Protein AF-A0A7S3KM10-F1 (afdb_monomer_lite)

InterPro domains:
  IPR036259 MFS transporter superfamily [SSF103473] (6-111)

Structure (mmCIF, N/CA/C/O backbone):
data_AF-A0A7S3KM10-F1
#
_entry.id   AF-A0A7S3KM10-F1
#
loop_
_atom_site.group_PDB
_atom_site.id
_atom_site.type_symbol
_atom_site.label_atom_id
_atom_site.label_alt_id
_atom_site.label_comp_id
_atom_site.label_asym_id
_atom_site.label_entity_id
_atom_site.label_seq_id
_atom_site.pdbx_PDB_ins_code
_atom_site.Cartn_x
_atom_site.Cartn_y
_atom_site.Cartn_z
_atom_site.occupancy
_atom_site.B_iso_or_equiv
_atom_site.auth_seq_id
_atom_site.auth_comp_id
_atom_site.auth_asym_id
_atom_site.auth_atom_id
_atom_site.pdbx_PDB_model_num
ATOM 1 N N . PHE A 1 1 ? 7.701 -11.411 -22.341 1.00 50.84 1 PHE A N 1
ATOM 2 C CA . PHE A 1 1 ? 7.616 -10.017 -21.874 1.00 50.84 1 PHE A CA 1
ATOM 3 C C . PHE A 1 1 ? 6.167 -9.575 -21.674 1.00 50.84 1 PHE A C 1
ATOM 5 O O . PHE A 1 1 ? 5.709 -9.621 -20.544 1.00 50.84 1 PHE A O 1
ATOM 12 N N . VAL A 1 2 ? 5.379 -9.312 -22.728 1.00 49.78 2 VAL A N 1
ATOM 13 C CA . VAL A 1 2 ? 3.983 -8.810 -22.611 1.00 49.78 2 VAL A CA 1
ATOM 14 C C . VAL A 1 2 ? 3.063 -9.692 -21.741 1.00 49.78 2 VAL A C 1
ATOM 16 O O . VAL A 1 2 ? 2.360 -9.180 -20.877 1.00 49.78 2 VAL A O 1
ATOM 19 N N . ARG A 1 3 ? 3.117 -11.028 -21.877 1.00 50.91 3 ARG A N 1
ATOM 20 C CA . ARG A 1 3 ? 2.300 -11.956 -21.060 1.00 50.91 3 ARG A CA 1
ATOM 21 C C . ARG A 1 3 ? 2.640 -11.948 -19.562 1.00 50.91 3 ARG A C 1
ATOM 23 O O . ARG A 1 3 ? 1.745 -12.156 -18.752 1.00 50.91 3 ARG A O 1
ATOM 30 N N . LYS A 1 4 ? 3.910 -11.714 -19.198 1.00 59.78 4 LYS A N 1
ATOM 31 C CA . LYS A 1 4 ? 4.327 -11.623 -17.790 1.00 59.78 4 LYS A CA 1
ATOM 32 C C . LYS A 1 4 ? 3.807 -10.326 -17.176 1.00 59.78 4 LYS A C 1
ATOM 34 O O . LYS A 1 4 ? 3.120 -10.406 -16.174 1.00 59.78 4 LYS A O 1
ATOM 39 N N . HIS A 1 5 ? 3.985 -9.183 -17.842 1.00 61.00 5 HIS A N 1
ATOM 40 C CA . HIS A 1 5 ? 3.458 -7.897 -17.363 1.00 61.00 5 HIS A CA 1
ATOM 41 C C . HIS A 1 5 ? 1.938 -7.886 -17.182 1.00 61.00 5 HIS A C 1
ATOM 43 O O . HIS A 1 5 ? 1.446 -7.381 -16.175 1.00 61.00 5 HIS A O 1
ATOM 49 N N . VAL A 1 6 ? 1.192 -8.483 -18.118 1.00 61.44 6 VAL A N 1
ATOM 50 C CA . VAL A 1 6 ? -0.268 -8.615 -17.995 1.00 61.44 6 VAL A CA 1
ATOM 51 C C . VAL A 1 6 ? -0.629 -9.477 -16.783 1.00 61.44 6 VAL A C 1
ATOM 53 O O . VAL A 1 6 ? -1.492 -9.093 -16.000 1.00 61.44 6 VAL A O 1
ATOM 56 N N . SER A 1 7 ? 0.082 -10.588 -16.562 1.00 73.75 7 SER A N 1
ATOM 57 C CA . SER A 1 7 ? -0.123 -11.430 -15.380 1.00 73.75 7 SER A CA 1
ATOM 58 C C . SER A 1 7 ? 0.209 -10.698 -14.077 1.00 73.75 7 SER A C 1
ATOM 60 O O . SER A 1 7 ? -0.540 -10.820 -13.115 1.00 73.75 7 SER A O 1
ATOM 62 N N . THR A 1 8 ? 1.292 -9.917 -14.032 1.00 75.06 8 THR A N 1
ATOM 63 C CA . THR A 1 8 ? 1.713 -9.194 -12.823 1.00 75.06 8 THR A CA 1
ATOM 64 C C . THR A 1 8 ? 0.751 -8.057 -12.477 1.00 75.06 8 THR A C 1
ATOM 66 O O . THR A 1 8 ? 0.407 -7.894 -11.308 1.00 75.06 8 THR A O 1
ATOM 69 N N . ARG A 1 9 ? 0.253 -7.313 -13.479 1.00 76.12 9 ARG A N 1
ATOM 70 C CA . ARG A 1 9 ? -0.747 -6.248 -13.278 1.00 76.12 9 ARG A CA 1
ATOM 71 C C . ARG A 1 9 ? -2.068 -6.820 -12.761 1.00 76.12 9 ARG A C 1
ATOM 73 O O . ARG A 1 9 ? -2.614 -6.294 -11.798 1.00 76.12 9 ARG A O 1
ATOM 80 N N . ILE A 1 10 ? -2.541 -7.931 -13.334 1.00 81.50 10 ILE A N 1
ATOM 81 C CA . ILE A 1 10 ? -3.762 -8.615 -12.875 1.00 81.50 10 ILE A CA 1
ATOM 82 C C . ILE A 1 10 ? -3.590 -9.133 -11.441 1.00 81.50 10 ILE A C 1
ATOM 84 O O . ILE A 1 10 ? -4.476 -8.930 -10.613 1.00 81.50 10 ILE A O 1
ATOM 88 N N . SER A 1 11 ? -2.441 -9.734 -11.115 1.00 83.62 11 SER A N 1
ATOM 89 C CA . SER A 1 11 ? -2.153 -10.184 -9.748 1.00 83.62 11 SER A CA 1
ATOM 90 C C . SER A 1 11 ? -2.096 -9.023 -8.751 1.00 83.62 11 SER A C 1
ATOM 92 O O . SER A 1 11 ? -2.640 -9.146 -7.658 1.00 83.62 11 SER A O 1
ATOM 94 N N . MET A 1 12 ? -1.507 -7.877 -9.119 1.00 82.81 12 MET A N 1
ATOM 95 C CA . MET A 1 12 ? -1.516 -6.680 -8.266 1.00 82.81 12 MET A CA 1
ATOM 96 C C . MET A 1 12 ? -2.930 -6.144 -8.041 1.00 82.81 12 MET A C 1
ATOM 98 O O . MET A 1 12 ? -3.284 -5.844 -6.902 1.00 82.81 12 MET A O 1
ATOM 102 N N . ILE A 1 13 ? -3.753 -6.068 -9.091 1.00 85.88 13 ILE A N 1
ATOM 103 C CA . ILE A 1 13 ? -5.164 -5.676 -8.966 1.00 85.88 13 ILE A CA 1
ATOM 104 C C . ILE A 1 13 ? -5.891 -6.644 -8.021 1.00 85.88 13 ILE A C 1
ATOM 106 O O . ILE A 1 13 ? -6.615 -6.203 -7.131 1.00 85.88 13 ILE A O 1
ATOM 110 N N . GLY A 1 14 ? -5.648 -7.952 -8.134 1.00 85.31 14 GLY A N 1
ATOM 111 C CA . GLY A 1 14 ? -6.177 -8.961 -7.210 1.00 85.31 14 GLY A CA 1
ATOM 112 C C . GLY A 1 14 ? -5.770 -8.717 -5.750 1.00 85.31 14 GLY A C 1
ATOM 113 O O . GLY A 1 14 ? -6.615 -8.682 -4.861 1.00 85.31 14 GLY A O 1
ATOM 114 N N . CYS A 1 15 ? -4.487 -8.473 -5.488 1.00 85.62 15 CYS A N 1
ATOM 115 C CA . CYS A 1 15 ? -3.996 -8.194 -4.136 1.00 85.62 15 CYS A CA 1
ATOM 116 C C . CYS A 1 15 ? -4.620 -6.925 -3.534 1.00 85.62 15 CYS A C 1
ATOM 118 O O . CYS A 1 15 ? -5.084 -6.942 -2.393 1.00 85.62 15 CYS A O 1
ATOM 120 N N . PHE A 1 16 ? -4.672 -5.831 -4.298 1.00 85.50 16 PHE A N 1
ATOM 121 C CA . PHE A 1 16 ? -5.230 -4.569 -3.816 1.00 85.50 16 PHE A CA 1
ATOM 122 C C . PHE A 1 16 ? -6.762 -4.595 -3.694 1.00 85.50 16 PHE A C 1
ATOM 124 O O . PHE A 1 16 ? -7.300 -3.944 -2.800 1.00 85.50 16 PHE A O 1
ATOM 131 N N . THR A 1 17 ? -7.474 -5.368 -4.524 1.00 87.19 17 THR A N 1
ATOM 132 C CA . THR A 1 17 ? -8.937 -5.533 -4.404 1.00 87.19 17 THR A CA 1
ATOM 133 C C . THR A 1 17 ? -9.302 -6.288 -3.137 1.00 87.19 17 THR A C 1
ATOM 135 O O . THR A 1 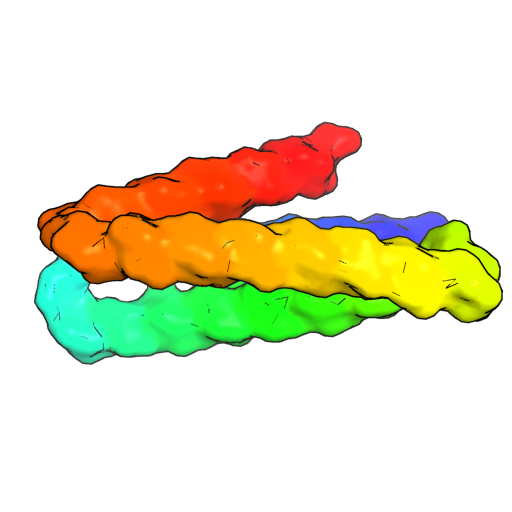17 ? -10.202 -5.856 -2.422 1.00 87.19 17 THR A O 1
ATOM 138 N N . VAL A 1 18 ? -8.558 -7.346 -2.798 1.00 87.56 18 VAL A N 1
ATOM 139 C CA . VAL A 1 18 ? -8.698 -8.041 -1.510 1.00 87.56 18 VAL A CA 1
ATOM 140 C C . VAL A 1 18 ? -8.481 -7.057 -0.355 1.00 87.56 18 VAL A C 1
ATOM 142 O O . VAL A 1 18 ? -9.350 -6.934 0.506 1.00 87.56 18 VAL A O 1
ATOM 145 N N . CYS A 1 19 ? -7.396 -6.275 -0.368 1.00 86.56 19 CYS A N 1
ATOM 146 C CA . CYS A 1 19 ? -7.152 -5.260 0.667 1.00 86.56 19 CYS A CA 1
ATOM 147 C C . CYS A 1 19 ? -8.294 -4.245 0.799 1.00 86.56 19 CYS A C 1
ATOM 149 O O . CYS A 1 19 ? -8.677 -3.901 1.914 1.00 86.56 19 CYS A O 1
ATOM 151 N N . PHE A 1 20 ? -8.847 -3.775 -0.319 1.00 87.56 20 PHE A N 1
ATOM 152 C CA . PHE A 1 20 ? -9.924 -2.790 -0.321 1.00 87.56 20 PHE A CA 1
ATOM 153 C C . PHE A 1 20 ? -11.243 -3.363 0.212 1.00 87.56 20 PHE A C 1
ATOM 155 O O . PHE A 1 20 ? -11.887 -2.738 1.050 1.00 87.56 20 PHE A O 1
ATOM 162 N N . VAL A 1 21 ? -11.626 -4.574 -0.206 1.00 88.62 21 VAL A N 1
ATOM 163 C CA . VAL A 1 21 ? -12.868 -5.227 0.245 1.00 88.62 21 VAL A CA 1
ATOM 164 C C . VAL A 1 21 ? -12.822 -5.524 1.745 1.00 88.62 21 VAL A C 1
ATOM 166 O O . VAL A 1 21 ? -13.771 -5.210 2.464 1.00 88.62 21 VAL A O 1
ATOM 169 N N . PHE A 1 22 ? -11.714 -6.075 2.247 1.00 87.31 22 PHE A N 1
ATOM 170 C CA . PHE A 1 22 ? -11.562 -6.336 3.683 1.00 87.31 22 PHE A CA 1
ATOM 171 C C . PHE A 1 22 ? -11.347 -5.051 4.498 1.00 87.31 22 PHE A C 1
ATOM 173 O O . PHE A 1 22 ? -11.776 -4.989 5.650 1.00 87.31 22 PHE A O 1
ATOM 180 N N . GLY A 1 23 ? -10.758 -4.011 3.897 1.00 83.81 23 GLY A N 1
ATOM 181 C CA . GLY A 1 23 ? -10.673 -2.668 4.475 1.00 83.81 23 GLY A CA 1
ATOM 182 C C . GLY A 1 23 ? -12.049 -2.028 4.662 1.00 83.81 23 GLY A C 1
ATOM 183 O O . GLY A 1 23 ? -12.335 -1.506 5.735 1.00 83.81 23 GLY A O 1
ATOM 184 N N . LEU A 1 24 ? -12.933 -2.136 3.664 1.00 85.56 24 LEU A N 1
ATOM 185 C CA . LEU A 1 24 ? -14.326 -1.698 3.785 1.00 85.56 24 LEU A CA 1
ATOM 186 C C . LEU A 1 24 ? -15.077 -2.522 4.833 1.00 85.56 24 LEU A C 1
ATOM 188 O O . LEU A 1 24 ? -15.825 -1.960 5.627 1.00 85.56 24 LEU A O 1
ATOM 192 N N . GLY A 1 25 ? -14.840 -3.836 4.883 1.00 82.25 25 GLY A N 1
ATOM 193 C CA . GLY A 1 25 ? -15.398 -4.712 5.915 1.00 82.25 25 GLY A CA 1
ATOM 194 C C . GLY A 1 25 ? -15.035 -4.268 7.336 1.00 82.25 25 GLY A C 1
ATOM 195 O O . GLY A 1 25 ? -15.899 -4.265 8.208 1.00 82.25 25 GLY A O 1
ATOM 196 N N . LEU A 1 26 ? -13.800 -3.805 7.563 1.00 83.50 26 LEU A N 1
ATOM 197 C CA . LEU A 1 26 ? -13.362 -3.270 8.860 1.00 83.50 26 LEU A CA 1
ATOM 198 C C . LEU A 1 26 ? -14.160 -2.048 9.325 1.00 83.50 26 LEU A C 1
ATOM 200 O O . LEU A 1 26 ? -14.296 -1.854 10.527 1.00 83.50 26 LEU A O 1
ATOM 204 N N . VAL A 1 27 ? -14.709 -1.247 8.407 1.00 81.94 27 VAL A N 1
ATOM 205 C CA . VAL A 1 27 ? -15.497 -0.053 8.762 1.00 81.94 27 VAL A CA 1
ATOM 206 C C . VAL A 1 27 ? -16.835 -0.427 9.409 1.00 81.94 27 VAL A C 1
ATOM 208 O O . VAL A 1 27 ? -17.338 0.322 10.241 1.00 81.94 27 VAL A O 1
ATOM 211 N N . PHE A 1 28 ? -17.408 -1.578 9.046 1.00 80.06 28 PHE A N 1
ATOM 212 C CA . PHE A 1 28 ? -18.741 -2.001 9.493 1.00 80.06 28 PHE A CA 1
ATOM 213 C C . PHE A 1 28 ? -18.720 -3.085 10.578 1.00 80.06 28 PHE A C 1
ATOM 215 O O . PHE A 1 28 ? -19.764 -3.411 11.142 1.00 80.06 28 PHE A O 1
ATOM 222 N N . VAL A 1 29 ? -17.559 -3.677 10.858 1.00 81.56 29 VAL A N 1
ATOM 223 C CA . VAL A 1 29 ? -17.426 -4.822 11.762 1.00 81.56 29 VAL A CA 1
ATOM 224 C C . VAL A 1 29 ? -16.882 -4.379 13.117 1.00 81.56 29 VAL A C 1
ATOM 226 O O . VAL A 1 29 ? -15.726 -3.992 13.241 1.00 81.56 29 VAL A O 1
ATOM 229 N N . GLU A 1 30 ? -17.694 -4.544 14.160 1.00 73.25 30 GLU A N 1
ATOM 230 C CA . GLU A 1 30 ? -17.294 -4.282 15.554 1.00 73.25 30 GLU A CA 1
ATOM 231 C C . GLU A 1 30 ? -16.872 -5.555 16.312 1.00 73.25 30 GLU A C 1
ATOM 233 O O . GLU A 1 30 ? -16.288 -5.492 17.394 1.00 73.25 30 GLU A O 1
ATOM 238 N N . GLN A 1 31 ? -17.143 -6.741 15.757 1.00 80.12 31 GLN A N 1
ATOM 239 C CA . GLN A 1 31 ? -16.799 -8.010 16.399 1.00 80.12 31 GLN A CA 1
ATOM 240 C C . GLN A 1 31 ? -15.297 -8.315 16.278 1.00 80.12 31 GLN A C 1
ATOM 242 O O . GLN A 1 31 ? -14.780 -8.538 15.184 1.00 80.12 31 GLN A O 1
ATOM 247 N N . GLY A 1 32 ? -14.601 -8.411 17.416 1.00 76.06 32 GLY A N 1
ATOM 248 C CA . GLY A 1 32 ? -13.134 -8.532 17.469 1.00 76.06 32 GLY A CA 1
ATOM 249 C C . GLY A 1 32 ? -12.522 -9.726 16.714 1.00 76.06 32 GLY A C 1
ATOM 250 O O . GLY A 1 32 ? -11.419 -9.622 16.172 1.00 76.06 32 GLY A O 1
ATOM 251 N N . TRP A 1 33 ? -13.231 -10.854 16.617 1.00 80.88 33 TRP A N 1
ATOM 252 C CA . TRP A 1 33 ? -12.762 -12.020 15.856 1.00 80.88 33 TRP A CA 1
ATOM 253 C C . TRP A 1 33 ? -12.806 -11.774 14.341 1.00 80.88 33 TRP A C 1
ATOM 255 O O . TRP A 1 33 ? -11.846 -12.091 13.641 1.00 80.88 33 TRP A O 1
ATOM 265 N N . LEU A 1 34 ? -13.863 -11.124 13.844 1.00 79.75 34 LEU A N 1
ATOM 266 C CA . LEU A 1 34 ? -13.978 -10.728 12.440 1.00 79.75 34 LEU A CA 1
ATOM 267 C C . LEU A 1 34 ? -12.965 -9.633 12.076 1.00 79.75 34 LEU A C 1
ATOM 269 O O . LEU A 1 34 ? -12.352 -9.711 11.015 1.00 79.75 34 LEU A O 1
ATOM 273 N N . VAL A 1 35 ? -12.706 -8.678 12.978 1.00 82.75 35 VAL A N 1
ATOM 274 C CA . VAL A 1 35 ? -11.657 -7.653 12.804 1.00 82.75 35 VAL A CA 1
ATOM 275 C C . VAL A 1 35 ? -10.290 -8.300 12.566 1.00 82.75 35 VAL A C 1
ATOM 277 O O . VAL A 1 35 ? -9.573 -7.922 11.641 1.00 82.75 35 VAL A O 1
ATOM 280 N N . THR A 1 36 ? -9.940 -9.320 13.354 1.00 83.12 36 THR A N 1
ATOM 281 C CA . THR A 1 36 ? -8.645 -10.011 13.240 1.00 83.12 36 THR A CA 1
ATOM 282 C C . THR A 1 36 ? -8.519 -10.753 11.908 1.00 83.12 36 THR A C 1
ATOM 284 O O . THR A 1 36 ? -7.470 -10.702 11.264 1.00 83.12 36 THR A O 1
ATOM 287 N N . ILE A 1 37 ? -9.600 -11.398 11.459 1.00 85.38 37 ILE A N 1
ATOM 288 C CA . ILE A 1 37 ? -9.659 -12.066 10.153 1.00 85.38 37 ILE A CA 1
ATOM 289 C C . ILE A 1 37 ? -9.469 -11.043 9.025 1.00 85.38 37 ILE A C 1
ATOM 291 O O . ILE A 1 37 ? -8.635 -11.254 8.145 1.00 85.38 37 ILE A O 1
ATOM 295 N N . CYS A 1 38 ? -10.171 -9.907 9.072 1.00 84.19 38 CYS A N 1
ATOM 296 C CA . CYS A 1 38 ? -10.023 -8.840 8.082 1.00 84.19 38 CYS A CA 1
ATOM 297 C C . CYS A 1 38 ? -8.585 -8.307 8.018 1.00 84.19 38 CYS A C 1
ATOM 299 O O . CYS A 1 38 ? -8.034 -8.161 6.927 1.00 84.19 38 CYS A O 1
ATOM 301 N N . ILE A 1 39 ? -7.947 -8.073 9.169 1.00 85.88 39 ILE A N 1
ATOM 302 C CA . ILE A 1 39 ? -6.551 -7.617 9.231 1.00 85.88 39 ILE A CA 1
ATOM 303 C C . ILE A 1 39 ? -5.604 -8.663 8.628 1.00 85.88 39 ILE A C 1
ATOM 305 O O . ILE A 1 39 ? -4.703 -8.302 7.873 1.00 85.88 39 ILE A O 1
ATOM 309 N N . ALA A 1 40 ? -5.814 -9.954 8.898 1.00 85.69 40 ALA A N 1
ATOM 310 C CA . ALA A 1 40 ? -4.986 -11.020 8.336 1.00 85.69 40 ALA A CA 1
ATOM 311 C C . ALA A 1 40 ? -5.054 -11.060 6.798 1.00 85.69 40 ALA A C 1
ATOM 313 O O . ALA A 1 40 ? -4.018 -11.143 6.135 1.00 85.69 40 ALA A O 1
ATOM 314 N N . PHE A 1 41 ? -6.253 -10.929 6.221 1.00 86.31 41 PHE A N 1
ATOM 315 C CA . PHE A 1 41 ? -6.423 -10.864 4.766 1.00 86.31 41 PHE A CA 1
ATOM 316 C C . PHE A 1 41 ? -5.795 -9.608 4.154 1.00 86.31 41 PHE A C 1
ATOM 318 O O . PHE A 1 41 ? -5.173 -9.689 3.093 1.00 86.31 41 PHE A O 1
ATOM 325 N N . ILE A 1 42 ? -5.890 -8.464 4.835 1.00 86.62 42 ILE A N 1
ATOM 326 C CA . ILE A 1 42 ? -5.223 -7.227 4.412 1.00 86.62 42 ILE A CA 1
ATOM 327 C C . ILE A 1 42 ? -3.701 -7.396 4.424 1.00 86.62 42 ILE A C 1
ATOM 329 O O . ILE A 1 42 ? -3.036 -7.014 3.464 1.00 86.62 42 ILE A O 1
ATOM 333 N N . LEU A 1 43 ? -3.137 -8.006 5.469 1.00 84.56 43 LEU A N 1
ATOM 334 C CA . LEU A 1 43 ? -1.699 -8.268 5.556 1.00 84.56 43 LEU A CA 1
ATOM 335 C C . LEU A 1 43 ? -1.221 -9.204 4.441 1.00 84.56 43 LEU A C 1
ATOM 337 O O . LEU A 1 43 ? -0.174 -8.954 3.846 1.00 84.56 43 LEU A O 1
ATOM 341 N N . MET A 1 44 ? -1.997 -10.240 4.113 1.00 84.06 44 MET A N 1
ATOM 342 C CA . MET A 1 44 ? -1.691 -11.121 2.984 1.00 84.06 44 MET A CA 1
ATOM 343 C C . MET A 1 44 ? -1.719 -10.375 1.64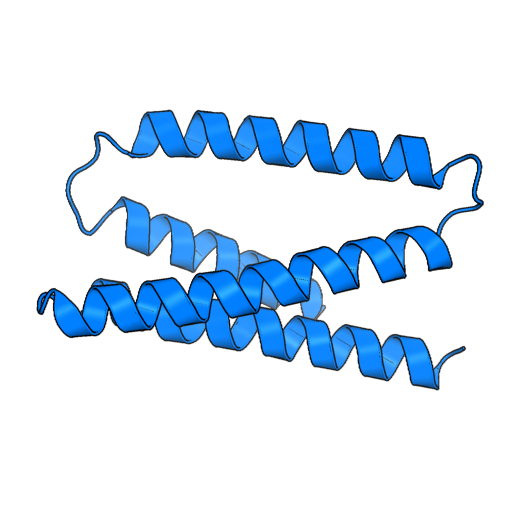5 1.00 84.06 44 MET A C 1
ATOM 345 O O . MET A 1 44 ? -0.791 -10.519 0.845 1.00 84.06 44 MET A O 1
ATOM 349 N N . GLY A 1 45 ? -2.745 -9.554 1.404 1.00 82.31 45 GLY A N 1
ATOM 350 C CA . GLY A 1 45 ? -2.855 -8.760 0.178 1.00 82.31 45 GLY A CA 1
ATOM 351 C C . GLY A 1 45 ? -1.727 -7.733 0.040 1.00 82.31 45 GLY A C 1
ATOM 352 O O . GLY A 1 45 ? -1.107 -7.637 -1.020 1.00 82.31 45 GLY A O 1
ATOM 353 N N . LEU A 1 46 ? -1.388 -7.024 1.122 1.00 84.31 46 LEU A N 1
ATOM 354 C CA . LEU A 1 46 ? -0.271 -6.075 1.155 1.00 84.31 46 LEU A CA 1
ATOM 355 C C . LEU A 1 46 ? 1.075 -6.773 0.946 1.00 84.31 46 LEU A C 1
ATOM 357 O O . LEU A 1 46 ? 1.883 -6.297 0.150 1.00 84.31 46 LEU A O 1
ATOM 361 N N . GLY A 1 47 ? 1.306 -7.909 1.611 1.00 82.69 47 GLY A N 1
ATOM 362 C CA . GLY A 1 47 ? 2.527 -8.699 1.454 1.00 82.69 47 GLY A CA 1
ATOM 363 C C . GLY A 1 47 ? 2.733 -9.154 0.009 1.00 82.69 47 GLY A C 1
ATOM 364 O O . GLY A 1 47 ? 3.798 -8.923 -0.566 1.00 82.69 47 GLY A O 1
ATOM 365 N N . GLY A 1 48 ? 1.688 -9.707 -0.616 1.00 81.38 48 GLY A N 1
ATOM 366 C CA . GLY A 1 48 ? 1.717 -10.093 -2.030 1.00 81.38 48 GLY A CA 1
ATOM 367 C C . GLY A 1 48 ? 1.955 -8.904 -2.967 1.00 81.38 48 GLY A C 1
ATOM 368 O O . GLY A 1 48 ? 2.794 -8.983 -3.867 1.00 81.38 48 GLY A O 1
ATOM 369 N N . GLY A 1 49 ? 1.284 -7.775 -2.717 1.00 82.88 49 GLY A N 1
ATOM 370 C CA . GLY A 1 49 ? 1.467 -6.540 -3.481 1.00 82.88 49 GLY A CA 1
ATOM 371 C C . GLY A 1 49 ? 2.896 -5.993 -3.405 1.00 82.88 49 GLY A C 1
ATOM 372 O O . GLY A 1 49 ? 3.457 -5.605 -4.430 1.00 82.88 49 GLY A O 1
ATOM 373 N N . PHE A 1 50 ? 3.520 -6.024 -2.224 1.00 81.00 50 PHE A N 1
ATOM 374 C CA . PHE A 1 50 ? 4.893 -5.551 -2.022 1.00 81.00 50 PHE A CA 1
ATOM 375 C C . PHE A 1 50 ? 5.917 -6.426 -2.758 1.00 81.00 50 PHE A C 1
ATOM 377 O O . PHE A 1 50 ? 6.828 -5.910 -3.410 1.00 81.00 50 PHE A O 1
ATOM 384 N N . SER A 1 51 ? 5.749 -7.751 -2.715 1.00 81.69 51 SER A N 1
ATOM 385 C CA . SER A 1 51 ? 6.604 -8.684 -3.458 1.00 81.69 51 SER A CA 1
ATOM 386 C C . SER A 1 51 ? 6.477 -8.506 -4.974 1.00 81.69 51 SER A C 1
ATOM 388 O O . SER A 1 51 ? 7.486 -8.511 -5.680 1.00 81.69 51 SER A O 1
ATOM 390 N N . LEU A 1 52 ? 5.260 -8.298 -5.484 1.00 82.31 52 LEU A N 1
ATOM 391 C CA . LEU A 1 52 ? 5.022 -8.028 -6.906 1.00 82.31 52 LEU A CA 1
ATOM 392 C C . LEU A 1 52 ? 5.625 -6.684 -7.337 1.00 82.31 52 LEU A C 1
ATOM 394 O O . LEU A 1 52 ? 6.231 -6.605 -8.406 1.00 82.31 52 LEU A O 1
ATOM 398 N N . ALA A 1 53 ? 5.529 -5.651 -6.494 1.00 79.56 53 ALA A N 1
ATOM 399 C CA . ALA A 1 53 ? 6.146 -4.349 -6.743 1.00 79.56 53 ALA A CA 1
ATOM 400 C C . ALA A 1 53 ? 7.677 -4.451 -6.826 1.00 79.56 53 ALA A C 1
ATOM 402 O O . ALA A 1 53 ? 8.285 -3.861 -7.717 1.00 79.56 53 ALA A O 1
ATOM 403 N N . TYR A 1 54 ? 8.301 -5.249 -5.950 1.00 79.12 54 TYR A N 1
ATOM 404 C CA . TYR A 1 54 ? 9.735 -5.547 -6.014 1.00 79.12 54 TYR A CA 1
ATOM 405 C C . TYR A 1 54 ? 10.122 -6.232 -7.330 1.00 79.12 54 TYR A C 1
ATOM 407 O O . TYR A 1 54 ? 11.115 -5.866 -7.960 1.00 79.12 54 TYR A O 1
ATOM 415 N N . PHE A 1 55 ? 9.314 -7.199 -7.771 1.00 80.12 55 PHE A N 1
ATOM 416 C CA . PHE A 1 55 ? 9.542 -7.912 -9.026 1.00 80.12 55 PHE A CA 1
ATOM 417 C C . PHE A 1 55 ? 9.454 -6.981 -10.243 1.00 80.12 55 PHE A C 1
ATOM 419 O O . PHE A 1 55 ? 10.325 -7.025 -11.108 1.00 80.12 55 PHE A O 1
ATOM 426 N N . LEU A 1 56 ? 8.450 -6.098 -10.278 1.00 78.88 56 LEU A N 1
ATOM 427 C CA . LEU A 1 56 ? 8.282 -5.097 -11.338 1.00 78.88 56 LEU A CA 1
ATOM 428 C C . LEU A 1 56 ? 9.443 -4.105 -11.371 1.00 78.88 56 LEU A C 1
ATOM 430 O O . LEU A 1 56 ? 9.960 -3.805 -12.442 1.00 78.88 56 LEU A O 1
ATOM 434 N N . ASN A 1 57 ? 9.885 -3.618 -10.212 1.00 78.81 57 ASN A N 1
ATOM 435 C CA . ASN A 1 57 ? 10.971 -2.643 -10.134 1.00 78.81 57 ASN A CA 1
ATOM 436 C C . ASN A 1 57 ? 12.285 -3.215 -10.710 1.00 78.81 57 ASN A C 1
ATOM 438 O O . ASN A 1 57 ? 12.962 -2.546 -11.486 1.00 78.81 57 ASN A O 1
ATOM 442 N N . ASN A 1 58 ? 12.576 -4.490 -10.424 1.00 77.50 58 ASN A N 1
ATOM 443 C CA . ASN A 1 58 ? 13.698 -5.230 -11.017 1.00 77.50 58 ASN A CA 1
ATOM 444 C C . ASN A 1 58 ? 13.570 -5.472 -12.531 1.00 77.50 58 ASN A C 1
ATOM 446 O O . ASN A 1 58 ? 14.582 -5.682 -13.195 1.00 77.50 58 ASN A O 1
ATOM 450 N N . GLU A 1 59 ? 12.352 -5.498 -13.076 1.00 77.50 59 GLU A N 1
ATOM 451 C CA . GLU A 1 59 ? 12.111 -5.741 -14.504 1.00 77.50 59 GLU A CA 1
ATOM 452 C C . GLU A 1 59 ? 12.150 -4.440 -15.328 1.00 77.50 59 GLU A C 1
ATOM 454 O O . GLU A 1 59 ? 12.584 -4.463 -16.479 1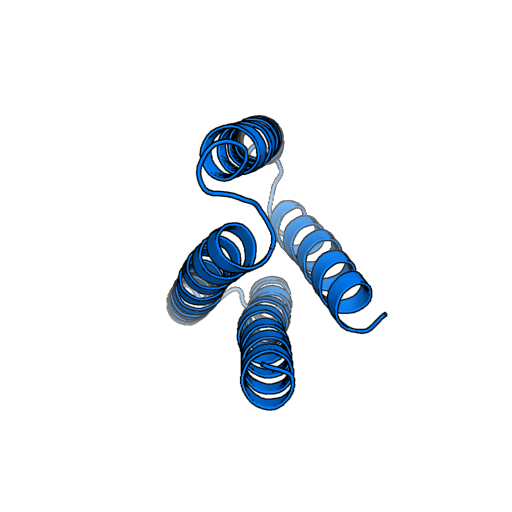.00 77.50 59 GLU A O 1
ATOM 459 N N . TYR A 1 60 ? 11.734 -3.304 -14.749 1.00 74.31 60 TYR A N 1
ATOM 460 C CA . TYR A 1 60 ? 11.694 -1.999 -15.428 1.00 74.31 60 TYR A CA 1
ATOM 461 C C . TYR A 1 60 ? 12.997 -1.201 -15.349 1.00 74.31 60 TYR A C 1
ATOM 463 O O . TYR A 1 60 ? 13.318 -0.474 -16.290 1.00 74.31 60 TYR A O 1
ATOM 471 N N . PHE A 1 61 ? 13.737 -1.296 -14.244 1.00 74.75 61 PHE A N 1
ATOM 472 C CA . PHE A 1 61 ? 14.972 -0.539 -14.059 1.00 74.75 61 PHE A CA 1
ATOM 473 C C . PHE A 1 61 ? 16.196 -1.428 -14.261 1.00 74.75 61 PHE A C 1
ATOM 475 O O . PHE A 1 61 ? 16.228 -2.590 -13.864 1.00 74.75 61 PHE A O 1
ATOM 482 N N . THR A 1 62 ? 17.251 -0.868 -14.852 1.00 74.38 62 THR A N 1
ATOM 483 C CA . THR A 1 62 ? 18.566 -1.517 -14.875 1.00 74.38 62 THR A CA 1
ATOM 484 C C . THR A 1 62 ? 19.057 -1.743 -13.440 1.00 74.38 62 THR A C 1
ATOM 486 O O . THR A 1 62 ? 18.774 -0.912 -12.576 1.00 74.38 62 THR A O 1
ATOM 489 N N . PRO A 1 63 ? 19.851 -2.796 -13.161 1.00 71.44 63 PRO A N 1
ATOM 490 C CA . PRO A 1 63 ? 20.244 -3.180 -11.797 1.00 71.44 63 PRO A CA 1
ATOM 491 C C . PRO A 1 63 ? 20.849 -2.034 -10.966 1.00 71.44 63 PRO A C 1
ATOM 493 O O . PRO A 1 63 ? 20.652 -1.966 -9.757 1.00 71.44 63 PRO A O 1
ATOM 496 N N . LEU A 1 64 ? 21.546 -1.102 -11.629 1.00 69.44 64 LEU A N 1
ATOM 497 C CA . LEU A 1 64 ? 22.128 0.103 -11.026 1.00 69.44 64 LEU A CA 1
ATOM 498 C C . LEU A 1 64 ? 21.077 1.113 -10.532 1.00 69.44 64 LEU A C 1
ATOM 500 O O . LEU A 1 64 ? 21.303 1.794 -9.537 1.00 69.44 64 LEU A O 1
ATOM 504 N N . PHE A 1 65 ? 19.926 1.200 -11.199 1.00 77.00 65 PHE A N 1
ATOM 505 C CA . PHE A 1 65 ? 18.835 2.112 -10.850 1.00 77.00 65 PHE A CA 1
ATOM 506 C C . PHE A 1 65 ? 17.761 1.468 -9.971 1.00 77.00 65 PHE A C 1
ATOM 508 O O . PHE A 1 65 ? 17.064 2.201 -9.271 1.00 77.00 65 PHE A O 1
ATOM 515 N N . VAL A 1 66 ? 17.659 0.132 -9.926 1.00 78.19 66 VAL A N 1
ATOM 516 C CA . VAL A 1 66 ? 16.706 -0.564 -9.040 1.00 78.19 66 VAL A CA 1
ATOM 517 C C . VAL A 1 66 ? 16.918 -0.149 -7.585 1.00 78.19 66 VAL A C 1
ATOM 519 O O . VAL A 1 66 ? 15.959 0.193 -6.900 1.00 78.19 66 VAL A O 1
ATOM 522 N N . GLY A 1 67 ? 18.168 -0.131 -7.108 1.00 77.50 67 GLY A N 1
ATOM 523 C CA . GLY A 1 67 ? 18.478 0.241 -5.723 1.00 77.50 67 GLY A CA 1
ATOM 524 C C . GLY A 1 67 ? 18.035 1.665 -5.374 1.00 77.50 67 GLY A C 1
ATOM 525 O O . GLY A 1 67 ? 17.505 1.908 -4.287 1.00 77.50 67 GLY A O 1
ATOM 526 N N . PHE A 1 68 ? 18.177 2.599 -6.317 1.00 81.19 68 PHE A N 1
ATOM 527 C CA . PHE A 1 68 ? 17.704 3.973 -6.161 1.00 81.19 68 PHE A CA 1
ATOM 528 C C . PHE A 1 68 ? 16.173 4.050 -6.177 1.00 81.19 68 PHE A C 1
ATOM 530 O O . PHE A 1 68 ? 15.582 4.622 -5.262 1.00 81.19 68 PHE A O 1
ATOM 537 N N . ALA A 1 69 ? 15.521 3.413 -7.153 1.00 79.56 69 ALA A N 1
ATOM 538 C CA . ALA A 1 69 ? 14.064 3.372 -7.252 1.00 79.56 69 ALA A CA 1
ATOM 539 C C . ALA A 1 69 ? 13.431 2.767 -5.989 1.00 79.56 69 ALA A C 1
ATOM 541 O O . ALA A 1 69 ? 12.455 3.313 -5.471 1.00 79.56 69 ALA A O 1
ATOM 542 N N . PHE A 1 70 ? 14.026 1.699 -5.447 1.00 81.00 70 PHE A N 1
ATOM 543 C CA . PHE A 1 70 ? 13.591 1.060 -4.205 1.00 81.00 70 PHE A CA 1
ATOM 544 C C . PHE A 1 70 ? 13.805 1.950 -2.977 1.00 81.00 70 PHE A C 1
ATOM 546 O O . PHE A 1 70 ? 12.953 2.009 -2.092 1.00 81.00 70 PHE A O 1
ATOM 553 N N . SER A 1 71 ? 14.916 2.690 -2.937 1.00 81.81 71 SER A N 1
ATOM 554 C CA . SER A 1 71 ? 15.201 3.650 -1.866 1.00 81.81 71 SER A CA 1
ATOM 555 C C . SER A 1 71 ? 14.189 4.798 -1.848 1.00 81.81 71 SER A C 1
ATOM 557 O O . SER A 1 71 ? 13.719 5.178 -0.777 1.00 81.81 71 SER A O 1
ATOM 559 N N . VAL A 1 72 ? 13.789 5.304 -3.021 1.00 84.38 72 VAL A N 1
ATOM 560 C CA . VAL A 1 72 ? 12.737 6.327 -3.147 1.00 84.38 72 VAL A CA 1
ATOM 561 C C . VAL A 1 72 ? 11.388 5.784 -2.672 1.00 84.38 72 VAL A C 1
ATOM 563 O O . VAL A 1 72 ? 10.694 6.453 -1.905 1.00 84.38 72 VAL A O 1
ATOM 566 N N . THR A 1 73 ? 11.031 4.552 -3.056 1.00 82.62 73 THR A N 1
ATOM 567 C CA . THR A 1 73 ? 9.780 3.931 -2.583 1.00 82.62 73 THR A CA 1
ATOM 568 C C . THR A 1 73 ? 9.798 3.726 -1.071 1.00 82.62 73 THR A C 1
ATOM 570 O O . THR A 1 73 ? 8.799 4.000 -0.408 1.00 82.62 73 THR A O 1
ATOM 573 N N . GLN A 1 74 ? 10.938 3.318 -0.505 1.00 83.31 74 GLN A N 1
ATOM 574 C CA . GLN A 1 74 ? 11.090 3.161 0.941 1.00 83.31 74 GLN A CA 1
ATOM 575 C C . GLN A 1 74 ? 11.019 4.486 1.704 1.00 83.31 74 GLN A C 1
ATOM 577 O O . GLN A 1 74 ? 10.421 4.561 2.779 1.00 83.31 74 GLN A O 1
ATOM 582 N N . PHE A 1 75 ? 11.590 5.555 1.151 1.00 86.12 75 PHE A N 1
ATOM 583 C CA . PHE A 1 75 ? 11.466 6.884 1.738 1.00 86.12 75 PHE A CA 1
ATOM 584 C C . PHE A 1 75 ? 9.995 7.321 1.805 1.00 86.12 75 PHE A C 1
ATOM 586 O O . PHE A 1 75 ? 9.520 7.739 2.863 1.00 86.12 75 PHE A O 1
ATOM 593 N N . GLY A 1 76 ? 9.249 7.122 0.713 1.00 82.56 76 GLY A N 1
ATOM 594 C CA . GLY A 1 76 ? 7.806 7.362 0.670 1.00 82.56 76 GLY A CA 1
ATOM 595 C C . GLY A 1 76 ? 7.030 6.510 1.677 1.00 82.56 76 GLY A C 1
ATOM 596 O O . GLY A 1 76 ? 6.199 7.043 2.414 1.00 82.56 76 GLY A O 1
ATOM 597 N N . SER A 1 77 ? 7.333 5.208 1.779 1.00 81.62 77 SER A N 1
ATOM 598 C CA . SER A 1 77 ? 6.646 4.335 2.738 1.00 81.62 77 SER A CA 1
ATOM 599 C C . SER A 1 77 ? 6.900 4.752 4.179 1.00 81.62 77 SER A C 1
ATOM 601 O O . SER A 1 77 ? 5.954 4.798 4.954 1.00 81.62 77 SER A O 1
ATOM 603 N N . ARG A 1 78 ? 8.132 5.138 4.533 1.00 82.75 78 ARG A N 1
ATOM 604 C CA . ARG A 1 78 ? 8.449 5.637 5.880 1.00 82.75 78 ARG A CA 1
ATOM 605 C C . ARG A 1 78 ? 7.692 6.921 6.203 1.00 82.75 78 ARG A C 1
ATOM 607 O O . ARG A 1 78 ? 7.170 7.043 7.305 1.00 82.75 78 ARG A O 1
ATOM 614 N N . GLY A 1 79 ? 7.574 7.839 5.241 1.00 83.25 79 GLY A N 1
ATOM 615 C CA . GLY A 1 79 ? 6.750 9.042 5.393 1.00 83.25 79 GLY A CA 1
ATOM 616 C C . GLY A 1 79 ? 5.279 8.712 5.669 1.00 83.25 79 GLY A C 1
ATOM 617 O O . GLY A 1 79 ? 4.682 9.265 6.593 1.00 83.25 79 GLY A O 1
ATOM 618 N N . MET A 1 80 ? 4.714 7.754 4.928 1.00 81.69 80 MET A N 1
ATOM 619 C CA . MET A 1 80 ? 3.346 7.270 5.155 1.00 81.69 80 MET A CA 1
ATOM 620 C C . MET A 1 80 ? 3.193 6.564 6.509 1.00 81.69 80 MET A C 1
ATOM 622 O O . MET A 1 80 ? 2.169 6.733 7.164 1.00 81.69 80 MET A O 1
ATOM 626 N N . THR A 1 81 ? 4.199 5.815 6.971 1.00 82.81 81 THR A N 1
ATOM 627 C CA . THR A 1 81 ? 4.175 5.185 8.299 1.00 82.81 81 THR A CA 1
ATOM 628 C C . THR A 1 81 ? 4.168 6.233 9.412 1.00 82.81 81 THR A C 1
ATOM 630 O O . THR A 1 81 ? 3.379 6.117 10.345 1.00 82.81 81 THR A O 1
ATOM 633 N N . THR A 1 82 ? 4.974 7.292 9.304 1.00 82.12 82 THR A N 1
ATOM 634 C CA . THR A 1 82 ? 4.962 8.404 10.270 1.00 82.12 82 THR A CA 1
ATOM 635 C C . THR A 1 82 ? 3.601 9.100 10.311 1.00 82.12 82 THR A C 1
ATOM 637 O O . THR A 1 82 ? 3.084 9.374 11.392 1.00 82.12 82 THR A O 1
ATOM 640 N N . LEU A 1 83 ? 2.979 9.325 9.148 1.00 80.38 83 LEU A N 1
ATOM 641 C CA . LEU A 1 83 ? 1.603 9.827 9.077 1.00 80.38 83 LEU A CA 1
ATOM 642 C C . LEU A 1 83 ? 0.608 8.852 9.717 1.00 80.38 83 LEU A C 1
ATOM 644 O O . LEU A 1 83 ? -0.295 9.286 10.422 1.00 80.38 83 LEU A O 1
ATOM 648 N N . SER A 1 84 ? 0.786 7.545 9.526 1.00 78.62 84 SER A N 1
ATOM 649 C CA . SER A 1 84 ? -0.069 6.531 10.147 1.00 78.62 84 SER A CA 1
ATOM 650 C C . SER A 1 84 ? 0.011 6.556 11.674 1.00 78.62 84 SER A C 1
ATOM 652 O O . SER A 1 84 ? -1.022 6.398 12.316 1.00 78.62 84 SER A O 1
ATOM 654 N N . TYR A 1 85 ? 1.196 6.770 12.255 1.00 81.06 85 TYR A N 1
ATOM 655 C CA . TYR A 1 85 ? 1.350 6.942 13.704 1.00 81.06 85 TYR A CA 1
ATOM 656 C C . TYR A 1 85 ? 0.691 8.231 14.202 1.00 81.06 85 TYR A C 1
ATOM 658 O O . TYR A 1 85 ? 0.038 8.227 15.236 1.00 81.06 85 TYR A O 1
ATOM 666 N N . LEU A 1 86 ? 0.789 9.327 13.449 1.00 81.94 86 LEU A N 1
ATOM 667 C CA . LEU A 1 86 ? 0.090 10.567 13.800 1.00 81.94 86 LEU A CA 1
ATOM 668 C C . LEU A 1 86 ? -1.440 10.380 13.804 1.00 81.94 86 LEU A C 1
ATOM 670 O O . LEU A 1 86 ? -2.152 10.990 14.594 1.00 81.94 86 LEU A O 1
ATOM 674 N N . MET A 1 87 ? -1.944 9.524 12.914 1.00 76.31 87 MET A N 1
ATOM 675 C CA . MET A 1 87 ? -3.370 9.234 12.769 1.00 76.31 87 MET A CA 1
ATOM 676 C C . MET A 1 87 ? -3.854 8.101 13.687 1.00 76.31 87 MET A C 1
ATOM 678 O O . MET A 1 87 ? -5.063 7.895 13.780 1.00 76.31 87 MET A O 1
ATOM 682 N N . SER A 1 88 ? -2.965 7.366 14.370 1.00 75.31 88 SER A N 1
ATOM 683 C CA . SER A 1 88 ? -3.369 6.250 15.241 1.00 75.31 88 SER A CA 1
ATOM 684 C C . SER A 1 88 ? -4.046 6.703 16.533 1.00 75.31 88 SER A C 1
ATOM 686 O O . SER A 1 88 ? -4.793 5.929 17.123 1.00 75.31 88 SER A O 1
ATOM 688 N N . ASP A 1 89 ? -3.833 7.956 16.940 1.00 76.06 89 ASP A N 1
ATOM 689 C CA . ASP A 1 89 ? -4.517 8.557 18.091 1.00 76.06 89 ASP A CA 1
ATOM 690 C C . ASP A 1 89 ? -5.977 8.941 17.783 1.00 76.06 89 ASP A C 1
ATOM 692 O O . ASP A 1 89 ? -6.752 9.278 18.684 1.00 76.06 89 ASP A O 1
ATOM 696 N N . LEU A 1 90 ? -6.392 8.880 16.512 1.00 80.06 90 LEU A N 1
ATOM 697 C CA . LEU A 1 90 ? -7.777 9.112 16.121 1.00 80.06 90 LEU A CA 1
ATOM 698 C C . LEU A 1 90 ? -8.641 7.900 16.482 1.00 80.06 90 LEU A C 1
ATOM 700 O O . LEU A 1 90 ? -8.312 6.753 16.183 1.00 80.06 90 LEU A O 1
ATOM 704 N N . LYS A 1 91 ? -9.807 8.162 17.081 1.00 77.06 91 LYS A N 1
ATOM 705 C CA . LYS A 1 91 ? -10.787 7.113 17.385 1.00 77.06 91 LYS A CA 1
ATOM 706 C C . LYS A 1 91 ? -11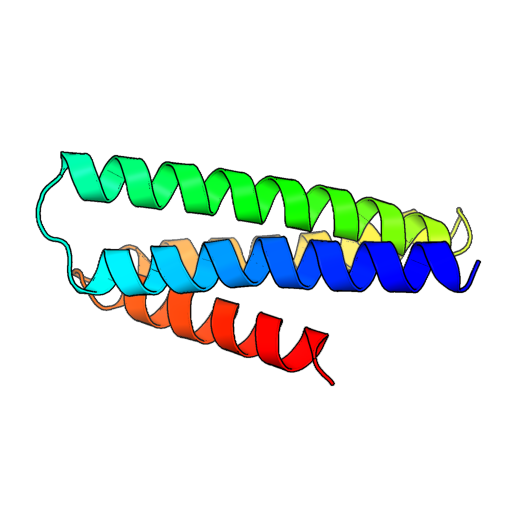.272 6.428 16.100 1.00 77.06 91 LYS A C 1
ATOM 708 O O . LYS A 1 91 ? -11.442 7.066 15.057 1.00 77.06 91 LYS A O 1
ATOM 713 N N . ALA A 1 92 ? -11.555 5.128 16.200 1.00 71.44 92 ALA A N 1
ATOM 714 C CA . ALA A 1 92 ? -12.299 4.405 15.171 1.00 71.44 92 ALA A CA 1
ATOM 715 C C . ALA A 1 92 ? -13.622 5.141 14.862 1.00 71.44 92 ALA A C 1
ATOM 717 O O . ALA A 1 92 ? -14.214 5.707 15.788 1.00 71.44 92 ALA A O 1
ATOM 718 N N . PRO A 1 93 ? -14.095 5.177 13.599 1.00 74.88 93 PRO A N 1
ATOM 719 C CA . PRO A 1 93 ? -13.627 4.447 12.406 1.00 74.88 93 PRO A CA 1
ATOM 720 C C . PRO A 1 93 ? -12.697 5.250 11.467 1.00 74.88 93 PRO A C 1
ATOM 722 O O . PRO A 1 93 ? -12.402 4.813 10.354 1.00 74.88 93 PRO A O 1
ATOM 725 N N . ILE A 1 94 ? -12.219 6.426 11.882 1.00 80.00 94 ILE A N 1
ATOM 726 C CA . ILE A 1 94 ? -11.479 7.369 11.020 1.00 80.00 94 ILE A CA 1
ATOM 727 C C . ILE A 1 94 ? -10.235 6.755 10.336 1.00 80.00 94 ILE A C 1
ATOM 729 O O . ILE A 1 94 ? -10.129 6.869 9.110 1.00 80.00 94 ILE A O 1
ATOM 733 N N . PRO A 1 95 ? -9.309 6.068 11.042 1.00 79.44 95 PRO A N 1
ATOM 734 C CA . PRO A 1 95 ? -8.122 5.496 10.395 1.00 79.44 95 PRO A CA 1
ATOM 735 C C . PRO A 1 95 ? -8.462 4.387 9.383 1.00 79.44 95 PRO A C 1
ATOM 737 O O . PRO A 1 95 ? -7.758 4.222 8.387 1.00 79.44 95 PRO A O 1
ATOM 740 N N . MET A 1 96 ? -9.571 3.666 9.584 1.00 82.31 96 MET A N 1
ATOM 741 C CA . MET A 1 96 ? -10.034 2.613 8.668 1.00 82.31 96 MET A CA 1
ATOM 742 C C . MET A 1 96 ? -10.586 3.204 7.364 1.00 82.31 96 MET A C 1
ATOM 744 O O . MET A 1 96 ? -10.330 2.678 6.279 1.00 82.31 96 MET A O 1
ATOM 748 N N . ILE A 1 97 ? -11.285 4.339 7.450 1.00 82.75 97 ILE A N 1
ATOM 749 C CA . ILE A 1 97 ? -11.785 5.073 6.279 1.00 82.75 97 ILE A CA 1
ATOM 750 C C . ILE A 1 97 ? -10.615 5.631 5.459 1.00 82.75 97 ILE A C 1
ATOM 752 O O . ILE A 1 97 ? -10.596 5.485 4.238 1.00 82.75 97 ILE A O 1
ATOM 756 N N . LEU A 1 98 ? -9.608 6.214 6.116 1.00 83.12 98 LEU A N 1
ATOM 757 C CA . LEU A 1 98 ? -8.399 6.702 5.441 1.00 83.12 98 LEU A CA 1
ATOM 758 C C . LEU A 1 98 ? -7.653 5.572 4.725 1.00 83.12 98 LEU A C 1
ATOM 760 O O . LEU A 1 98 ? -7.247 5.739 3.573 1.00 83.12 98 LEU A O 1
ATOM 764 N N . PHE A 1 99 ? -7.533 4.404 5.361 1.00 84.38 99 PHE A N 1
ATOM 765 C CA . PHE A 1 99 ? -6.967 3.218 4.722 1.00 84.38 99 PHE A CA 1
ATOM 766 C C . PHE A 1 99 ? -7.745 2.819 3.457 1.00 84.38 99 PHE A C 1
ATOM 768 O O . PHE A 1 99 ? -7.133 2.558 2.418 1.00 84.38 99 PHE A O 1
ATOM 775 N N . CYS A 1 100 ? -9.082 2.835 3.500 1.00 85.38 100 CYS A N 1
ATOM 776 C CA . CYS A 1 100 ? -9.921 2.556 2.329 1.00 85.38 100 CYS A CA 1
ATOM 777 C C . CYS A 1 100 ? -9.718 3.575 1.202 1.00 85.38 100 CYS A C 1
ATOM 779 O O . CYS A 1 100 ? -9.638 3.192 0.039 1.00 85.38 100 CYS A O 1
ATOM 781 N N . ILE A 1 101 ? -9.600 4.866 1.523 1.00 86.25 101 ILE A 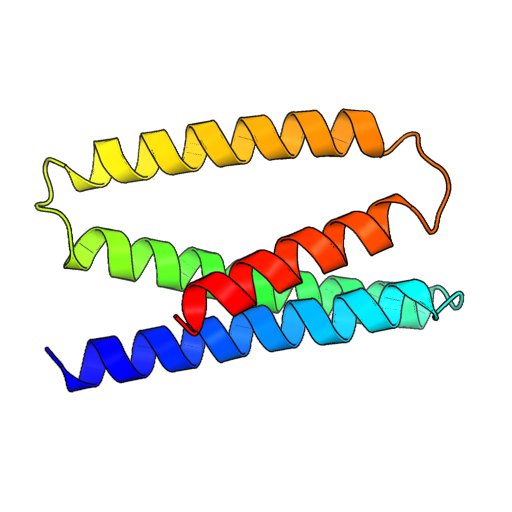N 1
ATOM 782 C CA . ILE A 1 101 ? -9.381 5.914 0.515 1.00 86.25 101 ILE A CA 1
ATOM 783 C C . ILE A 1 101 ? -8.029 5.714 -0.179 1.00 86.25 101 ILE A C 1
ATOM 785 O O . ILE A 1 101 ? -7.957 5.739 -1.406 1.00 86.25 101 ILE A O 1
ATOM 789 N N . ILE A 1 102 ? -6.963 5.461 0.585 1.00 86.06 102 ILE A N 1
ATOM 790 C CA . ILE A 1 102 ? -5.614 5.264 0.033 1.00 86.06 102 ILE A CA 1
ATOM 791 C C . ILE A 1 102 ? -5.556 3.996 -0.827 1.00 86.06 102 ILE A C 1
ATOM 793 O O . ILE A 1 102 ? -5.030 4.024 -1.939 1.00 86.06 102 ILE A O 1
ATOM 797 N N . THR A 1 103 ? -6.124 2.887 -0.347 1.00 84.62 103 THR A N 1
ATOM 798 C CA . THR A 1 103 ? -6.169 1.628 -1.111 1.00 84.62 103 THR A CA 1
ATOM 799 C C . THR A 1 103 ? -7.063 1.728 -2.347 1.00 84.62 103 THR A C 1
ATOM 801 O O . THR A 1 103 ? -6.710 1.187 -3.394 1.00 84.62 103 THR A O 1
ATOM 804 N N . GLY A 1 104 ? -8.165 2.476 -2.274 1.00 83.56 104 GLY A N 1
ATOM 805 C CA . GLY A 1 104 ? -9.027 2.776 -3.418 1.00 83.56 104 GLY A CA 1
ATOM 806 C C . GLY A 1 104 ? -8.325 3.623 -4.485 1.00 83.56 104 GLY A C 1
ATOM 807 O O . GLY A 1 104 ? -8.402 3.303 -5.670 1.00 83.56 104 GLY A O 1
ATOM 808 N N . LEU A 1 105 ? -7.575 4.654 -4.082 1.00 85.25 105 LEU A N 1
ATOM 809 C CA . LEU A 1 105 ? -6.752 5.451 -4.999 1.00 85.25 105 LEU A CA 1
ATOM 810 C C . LEU A 1 105 ? -5.648 4.608 -5.649 1.00 85.25 105 LEU A C 1
ATOM 812 O O . LEU A 1 105 ? -5.421 4.717 -6.854 1.00 85.25 105 LEU A O 1
ATOM 816 N N . ALA A 1 106 ? -5.002 3.727 -4.880 1.00 82.88 106 ALA A N 1
ATOM 817 C CA . ALA A 1 106 ? -4.002 2.803 -5.407 1.00 82.88 106 ALA A CA 1
ATOM 818 C C . ALA A 1 106 ? -4.610 1.853 -6.454 1.00 82.88 106 ALA A C 1
ATOM 820 O O . ALA A 1 106 ? -4.038 1.679 -7.529 1.00 82.88 106 ALA A O 1
ATOM 821 N N . LEU A 1 107 ? -5.802 1.305 -6.196 1.00 85.00 107 LEU A N 1
ATOM 822 C CA . LEU A 1 107 ? -6.541 0.507 -7.178 1.00 85.00 107 LEU A CA 1
ATOM 823 C C . LEU A 1 107 ? -6.847 1.292 -8.448 1.00 85.00 107 LEU A C 1
ATOM 825 O O . LEU A 1 107 ? -6.591 0.798 -9.544 1.00 85.00 107 LEU A O 1
ATO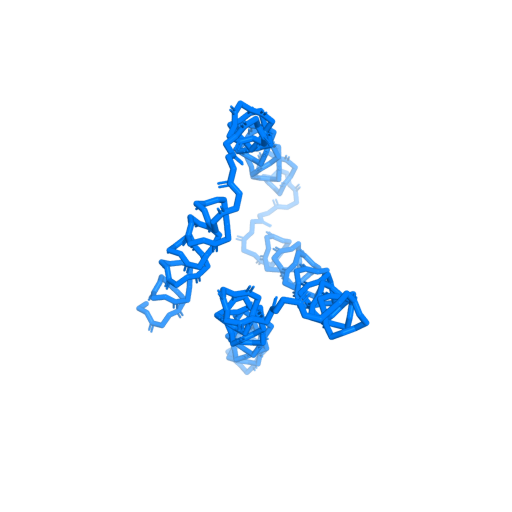M 829 N N . PHE A 1 108 ? -7.354 2.516 -8.310 1.00 84.94 108 PHE A N 1
ATOM 830 C CA . PHE A 1 108 ? -7.664 3.368 -9.454 1.00 84.94 108 PHE A CA 1
ATOM 831 C C . PHE A 1 108 ? -6.418 3.643 -10.308 1.00 84.94 108 PHE A C 1
ATOM 833 O O . PHE A 1 108 ? -6.474 3.534 -11.531 1.00 84.94 108 PHE A O 1
ATOM 840 N N . SER A 1 109 ? -5.272 3.890 -9.664 1.00 83.25 109 SER A N 1
ATOM 841 C CA . SER A 1 109 ? -3.985 4.085 -10.345 1.00 83.25 109 SER A CA 1
ATOM 842 C C . SER A 1 109 ? -3.449 2.836 -11.050 1.00 83.25 109 SER A C 1
ATOM 844 O O . SER A 1 109 ? -2.654 2.958 -11.969 1.00 83.25 109 SER A O 1
ATOM 846 N N . LEU A 1 110 ? -3.860 1.636 -10.626 1.00 78.19 110 LEU A N 1
ATOM 847 C CA . LEU A 1 110 ? -3.467 0.381 -11.272 1.00 78.19 110 LEU A CA 1
ATOM 848 C C . LEU A 1 110 ? -4.349 0.053 -12.481 1.00 78.19 110 LEU A C 1
ATOM 850 O O . LEU A 1 110 ? -3.905 -0.678 -13.371 1.00 78.19 110 LEU A O 1
ATOM 854 N N . PHE A 1 111 ? -5.584 0.562 -12.503 1.00 75.81 111 PHE A N 1
ATOM 855 C CA . PHE A 1 111 ? -6.535 0.374 -13.600 1.00 75.81 111 PHE A CA 1
ATOM 856 C C . PHE A 1 111 ? -6.272 1.297 -14.793 1.00 75.81 111 PHE A C 1
ATOM 858 O O . PHE A 1 111 ? -6.424 0.845 -15.929 1.00 75.81 111 PHE A O 1
ATOM 865 N N . PHE A 1 112 ? -5.872 2.547 -14.544 1.00 68.56 112 PHE A N 1
ATOM 866 C CA . PHE A 1 112 ? -5.372 3.464 -15.575 1.00 68.56 112 PHE A CA 1
ATOM 867 C C . PHE A 1 112 ? -3.914 3.133 -15.914 1.00 68.56 112 PHE A C 1
ATOM 869 O O . PHE A 1 112 ? -3.596 2.952 -17.111 1.00 68.56 112 PHE A O 1
#

Foldseek 3Di:
DVVVVVVLLVLLLVLLVQLLVLLVVCQVDPDPVSNVVSVVSNVVSVVSNVVSVLVVLPVPDDPVCSVVVVVVVVVVVVVVVVVLVVCPPPDPPVSSVVSNVVSVVVSVVSVD

Sequence (112 aa):
FVRKHVSTRISMIGCFTVCFVFGLGLVFVEQGWLVTICIAFILMGLGGGFSLAYFLNNEYFTPLFVGFAFSVTQFGSRGMTTLSYLMSDLKAPIPMILFCIITGLALFSLFF

Secondary structure (DSSP, 8-state):
-HHHHHHHHHHHHHHHHHHHHHHHHHHH---HHHHHHHHHHHHHHHHHHHHHHHHHHHHHS-HHHHHHHHHHHHHHHHHHHHHHHHHTTSPTTHHHHHHHHHHHHHHHHHH-

Organism: Euplotes crassus (NCBI:txid5936)

pLDDT: mean 79.91, std 7.16, range [49.78, 88.62]

Radius of gyration: 15.63 Å; chains: 1; bounding box: 41×23×41 Å